Protein AF-W2X2G9-F1 (afdb_monomer)

Solvent-accessible surface area (backbone atoms only — not comparable to full-atom values): 4348 Å² total; per-residue (Å²): 110,68,69,60,54,51,56,73,76,39,64,59,63,62,54,16,57,75,72,73,40,57,51,68,57,42,50,52,51,52,50,55,52,46,65,67,45,45,61,58,51,43,44,61,65,45,53,54,39,46,72,74,50,38,67,70,57,30,53,74,69,70,70,49,84,78,79,82,72,84,76,133

Foldseek 3Di:
DVLVVVVVVDVLVVVCVVVVHPSVVSSVVVVVVCVVCVVVCCCVPPVVCCVVCVVVVCVVVVVDDDPPPPDD

Organism: NCBI:txid1317063

Radius of gyration: 19.35 Å; Cα contacts (8 Å, |Δi|>4): 24; chains: 1; bounding box: 53×16×42 Å

Sequence (72 aa):
MTLISLKHTCNWGTVARVFKIPHSSFQEITRKFMDVVSPFLYEKFVEDMDDRWVLDKLIRSGHAFTNSRKVG

Structure (mmCIF, N/CA/C/O backbone):
data_AF-W2X2G9-F1
#
_entry.id   AF-W2X2G9-F1
#
loop_
_atom_site.group_PDB
_atom_site.id
_atom_site.type_symbol
_atom_site.label_atom_id
_atom_site.label_alt_id
_atom_site.label_comp_id
_atom_site.label_asym_id
_atom_site.label_entity_id
_atom_site.label_seq_id
_atom_site.pdbx_PDB_ins_code
_atom_site.Cartn_x
_atom_site.Cartn_y
_atom_site.Cartn_z
_atom_site.occupancy
_atom_site.B_iso_or_equiv
_atom_site.auth_seq_id
_atom_site.auth_comp_id
_atom_site.auth_asym_id
_atom_site.auth_atom_id
_atom_site.pdbx_PDB_model_num
ATOM 1 N N . MET A 1 1 ? 6.253 -6.403 1.213 1.00 50.09 1 MET A N 1
ATOM 2 C CA . MET A 1 1 ? 7.431 -5.645 1.702 1.00 50.09 1 MET A CA 1
ATOM 3 C C . MET A 1 1 ? 7.026 -4.279 2.264 1.00 50.09 1 MET A C 1
ATOM 5 O O . MET A 1 1 ? 7.284 -4.027 3.432 1.00 50.09 1 MET A O 1
ATOM 9 N N . THR A 1 2 ? 6.290 -3.451 1.517 1.00 53.16 2 THR A N 1
ATOM 10 C CA . THR A 1 2 ? 5.916 -2.063 1.874 1.00 53.16 2 THR A CA 1
ATOM 11 C C . THR A 1 2 ? 5.203 -1.909 3.226 1.00 53.16 2 THR A C 1
ATOM 13 O O . THR A 1 2 ? 5.586 -1.064 4.028 1.00 53.16 2 THR A O 1
ATOM 16 N N . LEU A 1 3 ? 4.226 -2.772 3.538 1.00 54.41 3 LEU A N 1
ATOM 17 C CA . LEU A 1 3 ? 3.508 -2.747 4.825 1.00 54.41 3 LEU A CA 1
ATOM 18 C C . LEU A 1 3 ? 4.408 -3.048 6.033 1.00 54.41 3 LEU A C 1
ATOM 20 O O . LEU A 1 3 ? 4.213 -2.468 7.096 1.00 54.41 3 LEU A O 1
ATOM 24 N N . ILE A 1 4 ? 5.394 -3.938 5.881 1.00 56.69 4 ILE A N 1
ATOM 25 C CA . ILE A 1 4 ? 6.328 -4.291 6.960 1.00 56.69 4 ILE A CA 1
ATOM 26 C C . ILE A 1 4 ? 7.269 -3.112 7.224 1.00 56.69 4 ILE A C 1
ATOM 28 O O . ILE A 1 4 ? 7.477 -2.746 8.378 1.00 56.69 4 ILE A O 1
ATOM 32 N N . SER A 1 5 ? 7.763 -2.461 6.169 1.00 49.06 5 SER A N 1
ATOM 33 C CA . SER A 1 5 ? 8.587 -1.254 6.281 1.00 49.06 5 SER A CA 1
ATOM 34 C C . SER A 1 5 ? 7.823 -0.097 6.938 1.00 49.06 5 SER A C 1
ATOM 36 O O . SER A 1 5 ? 8.331 0.480 7.893 1.00 49.06 5 SER A O 1
ATOM 38 N N . LEU A 1 6 ? 6.576 0.172 6.520 1.00 57.44 6 LEU A N 1
ATOM 39 C CA . LEU A 1 6 ? 5.678 1.163 7.148 1.00 57.44 6 LEU A CA 1
ATOM 40 C C . LEU A 1 6 ? 5.330 0.819 8.604 1.00 57.44 6 LEU A C 1
ATOM 42 O O . LEU A 1 6 ? 5.143 1.707 9.434 1.00 57.44 6 LEU A O 1
ATOM 46 N N . LYS A 1 7 ? 5.232 -0.471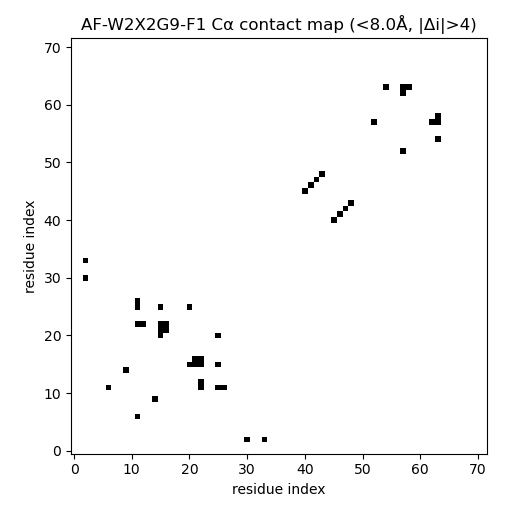 8.938 1.00 57.22 7 LYS A N 1
ATOM 47 C CA . LYS A 1 7 ? 5.056 -0.949 10.316 1.00 57.22 7 LYS A CA 1
ATOM 48 C C . LYS A 1 7 ? 6.284 -0.708 11.189 1.00 57.22 7 LYS A C 1
ATOM 50 O O . LYS A 1 7 ? 6.121 -0.466 12.380 1.00 57.22 7 LYS A O 1
ATOM 55 N N . HIS A 1 8 ? 7.484 -0.768 10.622 1.00 57.00 8 HIS A N 1
ATOM 56 C CA . HIS A 1 8 ? 8.721 -0.520 11.360 1.00 57.00 8 HIS A CA 1
ATOM 57 C C . HIS A 1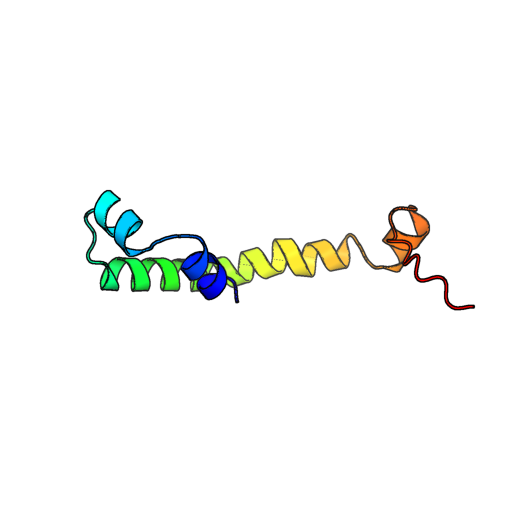 8 ? 9.053 0.971 11.515 1.00 57.00 8 HIS A C 1
ATOM 59 O O . HIS A 1 8 ? 9.645 1.337 12.527 1.00 57.00 8 HIS A O 1
ATOM 65 N N . THR A 1 9 ? 8.669 1.835 10.569 1.00 58.28 9 THR A N 1
ATOM 66 C CA . THR A 1 9 ? 8.938 3.286 10.638 1.00 58.28 9 THR A CA 1
ATOM 67 C C . THR A 1 9 ? 7.837 4.101 11.315 1.00 58.28 9 THR A C 1
ATOM 69 O O . THR A 1 9 ? 8.127 5.158 11.872 1.00 58.28 9 THR A O 1
ATOM 72 N N . CYS A 1 10 ? 6.588 3.630 11.328 1.00 62.41 10 CYS A N 1
ATOM 73 C CA . CYS A 1 10 ? 5.493 4.281 12.046 1.00 62.41 10 CYS A CA 1
ATOM 74 C C . CYS A 1 10 ? 5.048 3.435 13.241 1.0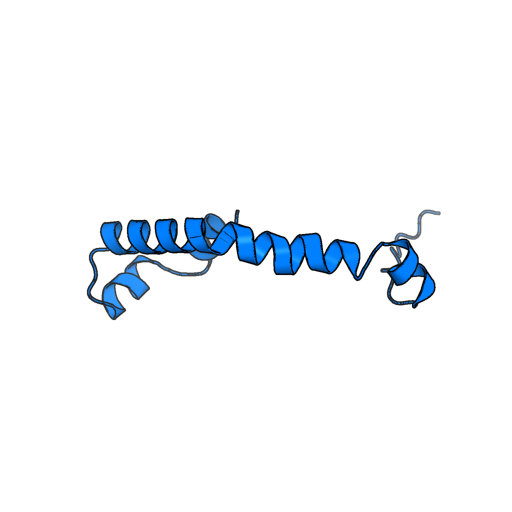0 62.41 10 CYS A C 1
ATOM 76 O O . CYS A 1 10 ? 4.868 2.230 13.123 1.00 62.41 10 CYS A O 1
ATOM 78 N N . ASN A 1 11 ? 4.796 4.054 14.398 1.00 76.12 11 ASN A N 1
ATOM 79 C CA . ASN A 1 11 ? 4.086 3.380 15.485 1.00 76.12 11 ASN A CA 1
ATOM 80 C C . ASN A 1 11 ? 2.576 3.445 15.207 1.00 76.12 11 ASN A C 1
ATOM 82 O O . ASN A 1 11 ? 1.930 4.467 15.451 1.00 76.12 11 ASN A O 1
ATOM 86 N N . TRP A 1 12 ? 2.011 2.348 14.700 1.00 75.56 12 TRP A N 1
ATOM 87 C CA . TRP A 1 12 ? 0.600 2.264 14.300 1.00 75.56 12 TRP A CA 1
ATOM 88 C C . TRP A 1 12 ? -0.357 2.498 15.473 1.00 75.56 12 TRP A C 1
ATOM 90 O O . TRP A 1 12 ? -1.456 3.002 15.263 1.00 75.56 12 TRP A O 1
ATOM 100 N N . GLY A 1 13 ? 0.068 2.219 16.710 1.00 75.31 13 GLY A N 1
ATOM 101 C CA . GLY A 1 13 ? -0.698 2.533 17.918 1.00 75.31 13 GLY A CA 1
ATOM 102 C C . GLY A 1 13 ? -0.860 4.036 18.142 1.00 75.31 13 GLY A C 1
ATOM 103 O O . GLY A 1 13 ? -1.950 4.496 18.483 1.00 75.31 13 GLY A O 1
ATOM 104 N N . THR A 1 14 ? 0.196 4.815 17.899 1.00 78.69 14 THR A N 1
ATOM 105 C CA . THR A 1 14 ? 0.157 6.281 18.004 1.00 78.69 14 THR A CA 1
ATOM 106 C C . THR A 1 14 ? -0.745 6.880 16.932 1.00 78.69 14 THR A C 1
ATOM 108 O O . THR A 1 14 ? -1.583 7.724 17.236 1.00 78.69 14 THR A O 1
ATOM 111 N N . VAL A 1 15 ? -0.621 6.408 15.691 1.00 76.56 15 VAL A N 1
ATOM 112 C CA . VAL A 1 15 ? -1.427 6.907 14.570 1.00 76.56 15 VAL A CA 1
ATOM 113 C C . VAL A 1 15 ? -2.904 6.551 14.766 1.00 76.56 15 VAL A C 1
ATOM 115 O O . VAL A 1 15 ? -3.757 7.432 14.699 1.00 76.56 15 VAL A O 1
ATOM 118 N N . ALA A 1 16 ? -3.212 5.303 15.130 1.00 83.12 16 ALA A N 1
ATOM 119 C CA . ALA A 1 16 ? -4.577 4.875 15.438 1.00 83.12 16 ALA A CA 1
ATOM 120 C C . ALA A 1 16 ? -5.224 5.738 16.539 1.00 83.12 16 ALA A C 1
ATOM 122 O O . ALA A 1 16 ? -6.390 6.116 16.428 1.00 83.12 16 ALA A O 1
ATOM 123 N N . ARG A 1 17 ? -4.446 6.132 17.560 1.00 80.38 17 ARG A N 1
ATOM 124 C CA . ARG A 1 17 ? -4.901 7.033 18.629 1.00 80.38 17 ARG A CA 1
ATOM 125 C C . ARG A 1 17 ? -5.236 8.436 18.118 1.00 80.38 17 ARG A C 1
ATOM 127 O O . ARG A 1 17 ? -6.247 8.986 18.545 1.00 80.38 17 ARG A O 1
ATOM 134 N N . VAL A 1 18 ? -4.439 8.998 17.204 1.00 85.44 18 VAL A N 1
ATOM 135 C CA . VAL A 1 18 ? -4.718 10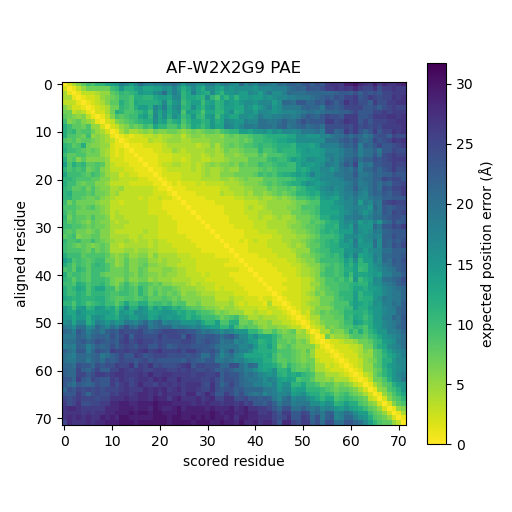.307 16.576 1.00 85.44 18 VAL A CA 1
ATOM 136 C C . VAL A 1 18 ? -6.045 10.272 15.820 1.00 85.44 18 VAL A C 1
ATOM 138 O O . VAL A 1 18 ? -6.874 11.164 15.985 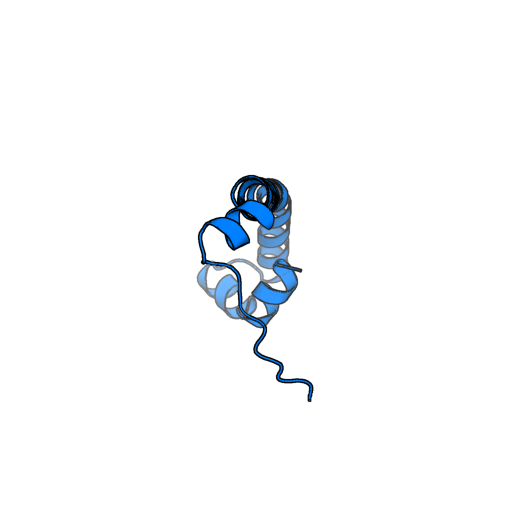1.00 85.44 18 VAL A O 1
ATOM 141 N N . PHE A 1 19 ? -6.283 9.206 15.056 1.00 81.19 19 PHE A N 1
ATOM 142 C CA . PHE A 1 19 ? -7.524 9.031 14.300 1.00 81.19 19 PHE A CA 1
ATOM 143 C C . PHE A 1 19 ? -8.706 8.544 15.151 1.00 81.19 19 PHE A C 1
ATOM 145 O O . PHE A 1 19 ? -9.821 8.470 14.645 1.00 81.19 19 PHE A O 1
ATOM 152 N N . LYS A 1 20 ? -8.488 8.237 16.439 1.00 89.50 20 LYS A N 1
ATOM 153 C CA . LYS A 1 20 ? -9.487 7.657 17.355 1.00 89.50 20 LYS A CA 1
ATOM 154 C C . LYS A 1 20 ? -10.100 6.350 16.828 1.00 89.50 20 LYS A C 1
ATOM 156 O O . LYS A 1 20 ? -11.260 6.050 17.095 1.00 89.50 20 LYS A O 1
ATOM 161 N N . ILE A 1 21 ? -9.314 5.565 16.092 1.00 87.06 21 ILE A N 1
ATOM 162 C CA . ILE A 1 21 ? -9.715 4.265 15.540 1.00 87.06 21 ILE A CA 1
ATOM 163 C C . ILE A 1 21 ? -9.068 3.161 16.389 1.00 87.06 21 ILE A C 1
ATOM 165 O O . ILE A 1 21 ? -7.905 3.299 16.780 1.00 87.06 21 ILE A O 1
ATOM 169 N N . PRO A 1 22 ? -9.765 2.044 16.673 1.00 89.19 22 PRO A N 1
ATOM 170 C CA . PRO A 1 22 ? -9.139 0.886 17.299 1.00 89.19 22 PRO A CA 1
ATOM 171 C C . PRO A 1 22 ? -7.919 0.415 16.503 1.00 89.19 22 PRO A C 1
ATOM 173 O O . PRO A 1 22 ? -7.949 0.343 15.276 1.00 89.19 22 PRO A O 1
ATOM 176 N N . HIS A 1 23 ? -6.841 0.055 17.197 1.00 82.06 23 HIS A N 1
ATOM 177 C CA . HIS A 1 23 ? -5.576 -0.307 16.554 1.00 82.06 23 HIS A CA 1
ATOM 178 C C . HIS A 1 23 ? -5.716 -1.454 15.535 1.00 82.06 23 HIS A C 1
ATOM 180 O O . HIS A 1 23 ? -5.153 -1.374 14.445 1.00 82.06 23 HIS A O 1
ATOM 186 N N . SER A 1 24 ? -6.503 -2.487 15.853 1.00 85.81 24 SER A N 1
ATOM 187 C CA . SER A 1 24 ? -6.779 -3.612 14.947 1.00 85.81 24 SER A CA 1
ATOM 188 C C . SER A 1 24 ? -7.529 -3.172 13.686 1.00 85.81 24 SER A C 1
ATOM 190 O O . SER A 1 24 ? -7.148 -3.548 12.581 1.00 85.81 24 SER A O 1
ATOM 192 N N . SER A 1 25 ? -8.544 -2.318 13.831 1.00 86.44 25 SER A N 1
ATOM 193 C CA . SER A 1 25 ? -9.299 -1.766 12.703 1.00 86.44 25 SER A CA 1
ATOM 194 C C . SER A 1 25 ? -8.432 -0.857 11.832 1.00 86.44 25 SER A C 1
ATOM 196 O O . SER A 1 25 ? -8.474 -0.954 10.610 1.00 86.44 25 SER A O 1
ATOM 198 N N . PHE A 1 26 ? -7.593 -0.012 12.441 1.00 85.25 26 PHE A N 1
ATOM 199 C CA . PHE A 1 26 ? -6.645 0.833 11.711 1.00 85.25 26 PHE A CA 1
ATOM 200 C C . PHE A 1 26 ? -5.652 -0.012 10.901 1.00 85.25 26 PHE A C 1
ATOM 202 O O . PHE A 1 26 ? -5.359 0.296 9.741 1.00 85.25 26 PHE A O 1
ATOM 209 N N . GLN A 1 27 ? -5.177 -1.114 11.491 1.00 84.12 27 GLN A N 1
ATOM 210 C CA . GLN A 1 27 ? -4.328 -2.074 10.797 1.00 84.12 27 GLN A CA 1
ATOM 211 C C . GLN A 1 27 ? -5.015 -2.685 9.574 1.00 84.12 27 GLN A C 1
ATOM 213 O O . GLN A 1 27 ? -4.432 -2.722 8.490 1.00 84.12 27 GLN A O 1
ATOM 218 N N . GLU A 1 28 ? -6.259 -3.127 9.733 1.00 87.88 28 GLU A N 1
ATOM 219 C CA . GLU A 1 28 ? -7.028 -3.747 8.660 1.00 87.88 28 GLU A CA 1
ATOM 220 C C . GLU A 1 28 ? -7.347 -2.768 7.521 1.00 87.88 28 GLU A C 1
ATOM 222 O O . GLU A 1 28 ? -7.160 -3.109 6.354 1.00 87.88 28 GLU A O 1
ATOM 227 N N . ILE A 1 29 ? -7.772 -1.542 7.844 1.00 89.31 29 ILE A N 1
ATOM 228 C CA . ILE A 1 29 ? -8.088 -0.499 6.856 1.00 89.31 29 ILE A CA 1
ATOM 229 C C . ILE A 1 29 ? -6.850 -0.153 6.034 1.00 89.31 29 ILE A C 1
ATOM 231 O O . ILE A 1 29 ? -6.907 -0.134 4.806 1.00 89.31 29 ILE A O 1
ATOM 235 N N . THR A 1 30 ? -5.717 0.076 6.696 1.00 85.56 30 THR A N 1
ATOM 236 C CA . THR A 1 30 ? -4.479 0.436 5.997 1.00 85.56 30 THR A CA 1
ATOM 237 C C . THR A 1 30 ? -3.976 -0.722 5.144 1.00 85.56 30 THR A C 1
ATOM 239 O O . THR A 1 30 ? -3.500 -0.498 4.036 1.00 85.56 30 THR A O 1
ATOM 242 N N . ARG A 1 31 ? -4.114 -1.971 5.611 1.00 86.44 31 ARG A N 1
ATOM 243 C CA . ARG A 1 31 ? -3.799 -3.145 4.792 1.00 86.44 31 ARG A CA 1
ATOM 244 C C . ARG A 1 31 ? -4.667 -3.188 3.533 1.00 86.44 31 ARG A C 1
ATOM 246 O O . ARG A 1 31 ? -4.109 -3.253 2.448 1.00 86.44 31 ARG A O 1
ATOM 253 N N . LYS A 1 32 ? -5.994 -3.074 3.663 1.00 90.12 32 LYS A N 1
ATOM 254 C CA . LYS A 1 32 ? -6.920 -3.064 2.514 1.00 90.12 32 LYS A CA 1
ATOM 255 C C . LYS A 1 32 ? -6.620 -1.922 1.543 1.00 90.12 32 LYS A C 1
ATOM 257 O O . LYS A 1 32 ? -6.632 -2.126 0.337 1.00 90.12 32 LYS A O 1
ATOM 262 N N . PHE A 1 33 ? -6.320 -0.733 2.061 1.00 88.06 33 PHE A N 1
ATOM 263 C CA . PHE A 1 33 ? -5.910 0.403 1.239 1.00 88.06 33 PHE A CA 1
ATOM 264 C C . PHE A 1 33 ? -4.628 0.097 0.455 1.00 88.06 33 PHE A C 1
ATOM 266 O O . PHE A 1 33 ? -4.573 0.317 -0.752 1.00 88.06 33 PHE A O 1
ATOM 273 N N . MET A 1 34 ? -3.615 -0.458 1.123 1.00 86.44 34 MET A N 1
ATOM 274 C CA . MET A 1 34 ? -2.370 -0.852 0.469 1.00 86.44 34 MET A CA 1
ATOM 275 C C . MET A 1 34 ? -2.590 -1.961 -0.561 1.00 86.44 34 MET A C 1
ATOM 277 O O . MET A 1 34 ? -1.972 -1.898 -1.614 1.00 86.44 34 MET A O 1
ATOM 281 N N . ASP A 1 35 ? -3.482 -2.922 -0.312 1.00 88.62 35 ASP A N 1
ATOM 282 C CA . ASP A 1 35 ? -3.821 -3.974 -1.281 1.00 88.62 35 ASP A CA 1
ATOM 283 C C . ASP A 1 35 ? -4.419 -3.376 -2.572 1.00 88.62 35 ASP A C 1
ATOM 285 O O . ASP A 1 35 ? -4.081 -3.816 -3.668 1.00 88.62 35 ASP A O 1
ATOM 289 N N . VAL A 1 36 ? -5.243 -2.325 -2.461 1.00 91.94 36 VAL A N 1
ATOM 290 C CA . VAL A 1 36 ? -5.830 -1.615 -3.616 1.00 91.94 36 VAL A CA 1
ATOM 291 C C . VAL A 1 36 ? -4.798 -0.761 -4.355 1.00 91.94 36 VAL A C 1
ATOM 293 O O . VAL A 1 36 ? -4.815 -0.686 -5.580 1.00 91.94 36 VAL A O 1
ATOM 296 N N . VAL A 1 37 ? -3.905 -0.097 -3.623 1.00 89.25 37 VAL A N 1
ATOM 297 C CA . VAL A 1 37 ? -2.959 0.873 -4.196 1.00 89.25 37 VAL A CA 1
ATOM 298 C C . VAL A 1 37 ? -1.661 0.207 -4.674 1.00 89.25 37 VAL A C 1
ATOM 300 O O . VAL A 1 37 ? -0.970 0.754 -5.533 1.00 89.25 37 VAL A O 1
ATOM 303 N N . SER A 1 38 ? -1.330 -0.986 -4.170 1.00 87.62 38 SER A N 1
ATOM 304 C CA . SER A 1 38 ? -0.089 -1.696 -4.504 1.00 87.62 38 SER A CA 1
ATOM 305 C C . SER A 1 38 ? 0.097 -1.949 -6.005 1.00 87.62 38 SER A C 1
ATOM 307 O O . SER A 1 38 ? 1.214 -1.710 -6.460 1.00 87.62 38 SER A O 1
ATOM 309 N N . PRO A 1 39 ? -0.911 -2.393 -6.786 1.00 89.19 39 PRO A N 1
ATOM 310 C CA . PRO A 1 39 ? -0.741 -2.601 -8.225 1.00 89.19 39 PRO A CA 1
ATOM 311 C C . PRO A 1 39 ? -0.368 -1.307 -8.952 1.00 89.19 39 PRO A C 1
ATOM 313 O O . PRO A 1 39 ? 0.618 -1.278 -9.676 1.00 89.19 39 PRO A O 1
ATOM 316 N N . PHE A 1 40 ? -1.073 -0.210 -8.661 1.00 88.56 40 PHE A N 1
ATOM 317 C CA . PHE A 1 40 ? -0.789 1.098 -9.255 1.00 88.56 40 PHE A CA 1
ATOM 318 C C . PHE A 1 40 ? 0.611 1.615 -8.901 1.00 88.56 40 PHE A C 1
ATOM 320 O O . PHE A 1 40 ? 1.310 2.170 -9.746 1.00 88.56 40 PHE A O 1
ATOM 327 N N . LEU A 1 41 ? 1.037 1.458 -7.641 1.00 85.31 41 LEU A N 1
ATOM 328 C CA . LEU A 1 41 ? 2.387 1.853 -7.235 1.00 85.31 41 LEU A CA 1
ATOM 329 C C . LEU A 1 41 ? 3.452 0.999 -7.921 1.00 85.31 41 LEU A C 1
ATOM 331 O O . LEU A 1 41 ? 4.501 1.527 -8.278 1.00 85.31 41 LEU A O 1
ATOM 335 N N . TYR A 1 42 ? 3.201 -0.299 -8.079 1.00 84.25 42 TYR A N 1
ATOM 336 C CA . TYR A 1 42 ? 4.130 -1.195 -8.750 1.00 84.25 42 TYR A CA 1
ATOM 337 C C . TYR A 1 42 ? 4.274 -0.828 -10.225 1.00 84.25 42 TYR A C 1
ATOM 339 O O . TYR A 1 42 ? 5.388 -0.579 -10.667 1.00 84.25 42 TYR A O 1
ATOM 347 N N . GLU A 1 43 ? 3.160 -0.682 -10.936 1.00 85.56 43 GLU A N 1
ATOM 348 C CA . GLU A 1 43 ? 3.150 -0.237 -12.328 1.00 85.56 43 GLU A CA 1
ATOM 349 C C . GLU A 1 43 ? 3.922 1.080 -12.463 1.00 85.56 43 GLU A C 1
ATOM 351 O O . GLU A 1 43 ? 4.957 1.128 -13.114 1.00 85.56 43 GLU A O 1
ATOM 356 N N . LYS A 1 44 ? 3.528 2.125 -11.726 1.00 83.19 44 LYS A N 1
ATOM 357 C CA . LYS A 1 44 ? 4.092 3.477 -11.868 1.00 83.19 44 LYS A CA 1
ATOM 358 C C . LYS A 1 44 ? 5.572 3.611 -11.495 1.00 83.19 44 LYS A C 1
ATOM 360 O O . LYS A 1 44 ? 6.283 4.428 -12.085 1.00 83.19 44 LYS A O 1
ATOM 365 N N . PHE A 1 45 ? 6.015 2.918 -10.449 1.00 78.38 45 PHE A N 1
ATOM 366 C CA . PHE A 1 45 ? 7.364 3.102 -9.901 1.00 78.38 45 PHE A CA 1
ATOM 3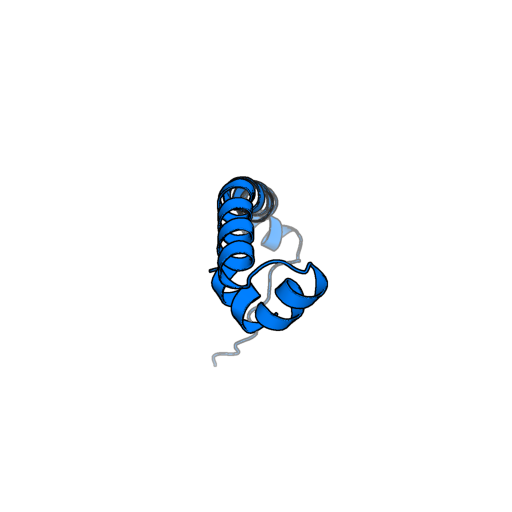67 C C . PHE A 1 45 ? 8.333 1.982 -10.263 1.00 78.38 45 PHE A C 1
ATOM 369 O O . PHE A 1 45 ? 9.538 2.193 -10.141 1.00 78.38 45 PHE A O 1
ATOM 376 N N . VAL A 1 46 ? 7.839 0.818 -10.679 1.00 78.12 46 VAL A N 1
ATOM 377 C CA . VAL A 1 46 ? 8.677 -0.309 -11.092 1.00 78.12 46 VAL A CA 1
ATOM 378 C C . VAL A 1 46 ? 8.600 -0.463 -12.598 1.00 78.12 46 VAL A C 1
ATOM 380 O O . VAL A 1 46 ? 9.593 -0.179 -13.253 1.00 78.12 46 VAL A O 1
ATOM 383 N N . GLU A 1 47 ? 7.443 -0.818 -13.152 1.00 81.88 47 GLU A N 1
ATOM 384 C CA . GLU A 1 47 ? 7.310 -1.128 -14.587 1.00 81.88 47 GLU A CA 1
ATOM 385 C C . GLU A 1 47 ? 7.585 0.109 -15.455 1.00 81.88 47 GLU A C 1
ATOM 387 O O . GLU A 1 47 ? 8.468 0.113 -16.307 1.00 81.88 47 GLU A O 1
ATOM 392 N N . ASP A 1 48 ? 6.938 1.226 -15.135 1.00 79.44 48 ASP A N 1
ATOM 393 C CA . ASP A 1 48 ? 7.077 2.507 -15.830 1.00 79.44 48 ASP A CA 1
ATOM 394 C C . ASP A 1 48 ? 8.498 3.090 -15.727 1.00 79.44 48 ASP A C 1
ATOM 396 O O . ASP A 1 48 ? 8.925 3.903 -16.552 1.00 79.44 48 ASP A O 1
ATOM 400 N N . MET A 1 49 ? 9.217 2.781 -14.643 1.00 70.81 49 MET A N 1
ATOM 401 C CA . MET A 1 49 ? 10.609 3.203 -14.490 1.00 70.81 49 MET A CA 1
ATOM 402 C C . MET A 1 49 ? 11.549 2.259 -15.226 1.00 70.81 49 MET A C 1
ATOM 404 O O . MET A 1 49 ? 12.469 2.764 -15.857 1.00 70.81 49 MET A O 1
ATOM 408 N N . ASP A 1 50 ? 11.300 0.951 -15.206 1.00 71.56 50 ASP A N 1
ATOM 409 C CA . ASP A 1 50 ? 12.067 -0.044 -15.960 1.00 71.56 50 ASP A CA 1
ATOM 410 C C . ASP A 1 50 ? 12.001 0.243 -17.470 1.00 71.56 50 ASP A C 1
ATOM 412 O O . ASP A 1 50 ? 13.034 0.333 -18.133 1.00 71.56 50 ASP A O 1
ATOM 416 N N . ASP A 1 51 ? 10.816 0.577 -17.987 1.00 70.44 51 ASP A N 1
ATOM 417 C CA . ASP A 1 51 ? 10.620 0.963 -19.390 1.00 70.44 51 ASP A CA 1
ATOM 418 C C . ASP A 1 51 ? 11.308 2.290 -19.753 1.00 70.44 51 ASP A C 1
ATOM 420 O O . ASP A 1 51 ? 11.877 2.461 -20.840 1.00 70.44 51 ASP A O 1
ATOM 424 N N . ARG A 1 52 ? 11.282 3.274 -18.845 1.00 66.38 52 ARG A N 1
ATOM 425 C CA . ARG A 1 52 ? 11.919 4.584 -19.080 1.00 66.38 52 ARG A CA 1
ATOM 426 C C . ARG A 1 52 ? 13.436 4.529 -18.964 1.00 66.38 52 ARG A C 1
ATOM 428 O O . ARG A 1 52 ? 14.133 5.255 -19.681 1.00 66.38 52 ARG A O 1
ATOM 435 N N . TRP A 1 53 ? 13.929 3.673 -18.083 1.00 63.03 53 TRP A N 1
ATOM 436 C CA . TRP A 1 53 ? 15.312 3.592 -17.644 1.00 63.03 53 TRP A CA 1
ATOM 437 C C . TRP A 1 53 ? 15.887 2.194 -17.871 1.00 63.03 53 TRP A C 1
ATOM 439 O O . TRP A 1 53 ? 16.650 1.685 -17.051 1.00 63.03 53 TRP A O 1
ATOM 449 N N . VAL A 1 54 ? 15.592 1.608 -19.036 1.00 67.06 54 VAL A N 1
ATOM 450 C CA . VAL A 1 54 ? 16.290 0.416 -19.524 1.00 67.06 54 VAL A CA 1
ATOM 451 C C . VAL A 1 54 ? 17.794 0.653 -19.384 1.00 67.06 54 VAL A C 1
ATOM 453 O O . VAL A 1 54 ? 18.303 1.699 -19.797 1.00 67.06 54 VAL A O 1
ATOM 456 N N . LEU A 1 55 ? 18.507 -0.305 -18.790 1.00 66.62 55 LEU A N 1
ATOM 457 C CA . LEU A 1 55 ? 19.923 -0.186 -18.421 1.00 66.62 55 LEU A CA 1
ATOM 458 C C . LEU A 1 55 ? 20.800 0.382 -19.557 1.00 66.62 55 LEU A C 1
ATOM 460 O O . LEU A 1 55 ? 21.681 1.201 -19.307 1.00 66.62 55 LEU A O 1
ATOM 464 N N . ASP A 1 56 ? 20.502 0.028 -20.811 1.00 64.31 56 ASP A N 1
ATOM 465 C CA . ASP A 1 56 ? 21.171 0.555 -22.010 1.00 64.31 56 ASP A CA 1
ATOM 466 C C . ASP A 1 56 ? 21.032 2.087 -22.161 1.00 64.31 56 ASP A C 1
ATOM 468 O O . ASP A 1 56 ? 22.006 2.784 -22.448 1.00 64.31 56 ASP A O 1
ATOM 472 N N . LYS A 1 57 ? 19.851 2.653 -21.878 1.00 65.69 57 LYS A N 1
ATOM 473 C CA . LYS A 1 57 ? 19.606 4.108 -21.862 1.00 65.69 57 LYS A CA 1
ATOM 474 C C . LYS A 1 57 ? 20.324 4.803 -20.702 1.00 65.69 57 LYS A C 1
ATOM 476 O O . LYS A 1 57 ? 20.822 5.916 -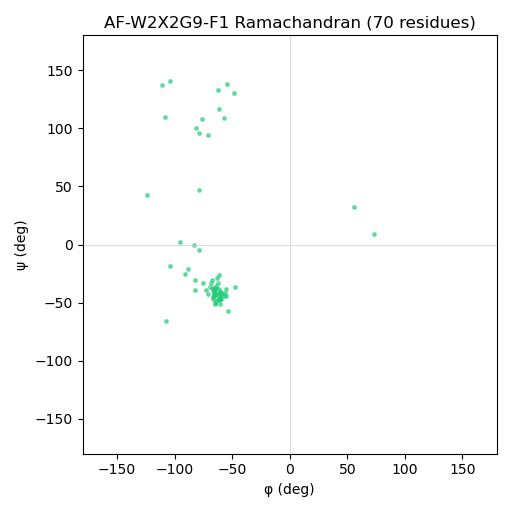20.875 1.00 65.69 57 LYS A O 1
ATOM 481 N N . LEU A 1 58 ? 20.416 4.163 -19.536 1.00 67.38 58 LEU A N 1
ATOM 482 C CA . LEU A 1 58 ? 21.175 4.682 -18.388 1.00 67.38 58 LEU A CA 1
ATOM 483 C C . LEU A 1 58 ? 22.678 4.742 -18.672 1.00 67.38 58 LEU A C 1
ATOM 485 O O . LEU A 1 58 ? 23.326 5.742 -18.362 1.00 67.38 58 LEU A O 1
ATOM 489 N N . ILE A 1 59 ? 23.214 3.694 -19.302 1.00 66.56 59 ILE A N 1
ATOM 490 C CA . ILE A 1 59 ? 24.620 3.618 -19.715 1.00 66.56 59 ILE A CA 1
ATOM 491 C C . ILE A 1 59 ? 24.917 4.699 -20.756 1.00 66.56 59 ILE A C 1
ATOM 493 O O . ILE A 1 59 ? 25.862 5.468 -20.588 1.00 66.56 59 ILE A O 1
ATOM 497 N N . ARG A 1 60 ? 24.077 4.826 -21.791 1.00 65.50 60 ARG A N 1
ATOM 498 C CA . ARG A 1 60 ? 24.265 5.824 -22.859 1.00 65.50 60 ARG A CA 1
ATOM 499 C C . ARG A 1 60 ? 24.093 7.270 -22.394 1.00 65.50 60 ARG A C 1
ATOM 501 O O . ARG A 1 60 ? 24.732 8.155 -22.949 1.00 65.50 60 ARG A O 1
ATOM 508 N N . SER A 1 61 ? 23.247 7.521 -21.396 1.00 71.38 61 SER A N 1
ATOM 509 C CA . SER A 1 61 ? 23.028 8.866 -20.843 1.00 71.38 61 SER A CA 1
ATOM 510 C C . SER A 1 61 ? 24.066 9.278 -19.793 1.00 71.38 61 SER A C 1
ATOM 512 O O . SER A 1 61 ? 23.973 10.385 -19.270 1.00 71.38 61 SER A O 1
ATOM 514 N N . GLY A 1 62 ? 25.041 8.421 -19.463 1.00 68.00 62 GLY A N 1
ATOM 515 C CA . GLY A 1 62 ? 26.102 8.729 -18.495 1.00 68.00 62 GLY A CA 1
ATOM 516 C C . GLY A 1 62 ? 25.651 8.748 -17.031 1.00 68.00 62 GLY A C 1
ATOM 517 O O . GLY A 1 62 ? 26.422 9.141 -16.162 1.00 68.00 62 GLY A O 1
ATOM 518 N N . HIS A 1 63 ? 24.420 8.311 -16.749 1.00 68.50 63 HIS A N 1
ATOM 519 C CA . HIS A 1 63 ? 23.858 8.232 -15.396 1.00 68.50 63 HIS A CA 1
ATOM 520 C C . HIS A 1 63 ? 24.014 6.834 -14.780 1.00 68.50 63 HIS A C 1
ATOM 522 O O . HIS A 1 63 ? 23.544 6.589 -13.670 1.00 68.50 63 HIS A O 1
ATOM 528 N N . ALA A 1 64 ? 24.647 5.896 -15.491 1.00 65.06 64 ALA A N 1
ATOM 529 C CA . ALA A 1 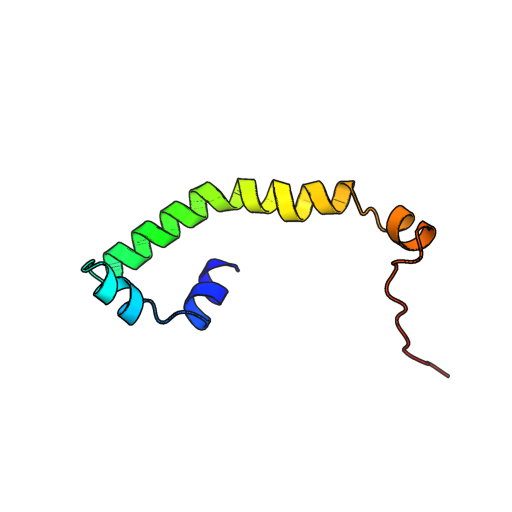64 ? 24.922 4.570 -14.962 1.00 65.06 64 ALA A CA 1
ATOM 530 C C . ALA A 1 64 ? 25.841 4.646 -13.736 1.00 65.06 64 ALA A C 1
ATOM 532 O O . ALA A 1 64 ? 26.883 5.304 -13.747 1.00 65.06 64 ALA A O 1
ATOM 533 N N . PHE A 1 65 ? 25.460 3.928 -12.681 1.00 62.72 65 PHE A N 1
ATOM 534 C CA . PHE A 1 65 ? 26.278 3.789 -11.486 1.00 62.72 65 PHE A CA 1
ATOM 535 C C . PHE A 1 65 ? 27.607 3.116 -11.842 1.00 62.72 65 PHE A C 1
ATOM 537 O O . PHE A 1 65 ? 27.646 1.956 -12.255 1.00 62.72 65 PHE A O 1
ATOM 544 N N . THR A 1 66 ? 28.717 3.827 -11.658 1.00 61.56 66 THR A N 1
ATOM 545 C CA . THR A 1 66 ? 30.049 3.233 -11.725 1.00 61.56 66 THR A CA 1
ATOM 546 C C . THR A 1 66 ? 30.295 2.454 -10.440 1.00 61.56 66 THR A C 1
ATOM 548 O O . THR A 1 66 ? 30.480 3.019 -9.363 1.00 61.56 66 THR A O 1
ATOM 551 N N . ASN A 1 67 ? 30.289 1.124 -10.533 1.00 56.75 67 ASN A N 1
ATOM 552 C CA . ASN A 1 67 ? 30.754 0.288 -9.434 1.00 56.75 67 ASN A CA 1
ATOM 553 C C . ASN A 1 67 ? 32.278 0.429 -9.329 1.00 56.75 67 ASN A C 1
ATOM 555 O O . ASN A 1 67 ? 33.030 -0.258 -10.014 1.00 56.75 67 ASN A O 1
ATOM 559 N N . SER A 1 68 ? 32.742 1.338 -8.476 1.00 57.28 68 SER A N 1
ATOM 560 C CA . SER A 1 68 ? 34.156 1.545 -8.169 1.00 57.28 68 SER A CA 1
ATOM 561 C C . SER A 1 68 ? 34.694 0.493 -7.190 1.00 57.28 68 SER A C 1
ATOM 563 O O . SER A 1 68 ? 35.417 0.808 -6.247 1.00 57.28 68 SER A O 1
ATOM 565 N N . ARG A 1 69 ? 34.409 -0.795 -7.418 1.00 46.56 69 ARG A N 1
ATOM 566 C CA . ARG A 1 69 ? 35.266 -1.855 -6.874 1.00 46.56 69 ARG A CA 1
ATOM 567 C C . ARG A 1 69 ? 36.498 -1.966 -7.761 1.00 46.56 69 ARG A C 1
ATOM 569 O O . ARG A 1 69 ? 36.484 -2.657 -8.773 1.00 46.56 69 ARG A O 1
ATOM 576 N N . LYS A 1 70 ? 37.579 -1.297 -7.349 1.00 50.31 70 LYS A N 1
ATOM 577 C CA . LYS A 1 70 ? 38.932 -1.685 -7.758 1.00 50.31 70 LYS A CA 1
ATOM 578 C C . LYS A 1 70 ? 39.143 -3.138 -7.334 1.00 50.31 70 LYS A C 1
ATOM 580 O O . LYS A 1 70 ? 39.235 -3.424 -6.142 1.00 50.31 70 LYS A O 1
ATOM 585 N N . VAL A 1 71 ? 39.174 -4.042 -8.303 1.00 53.16 71 VAL A N 1
ATOM 586 C CA . VAL A 1 71 ? 39.741 -5.378 -8.138 1.00 53.16 71 VAL A CA 1
ATOM 587 C C . VAL A 1 71 ? 41.039 -5.372 -8.933 1.00 53.16 71 VAL A C 1
A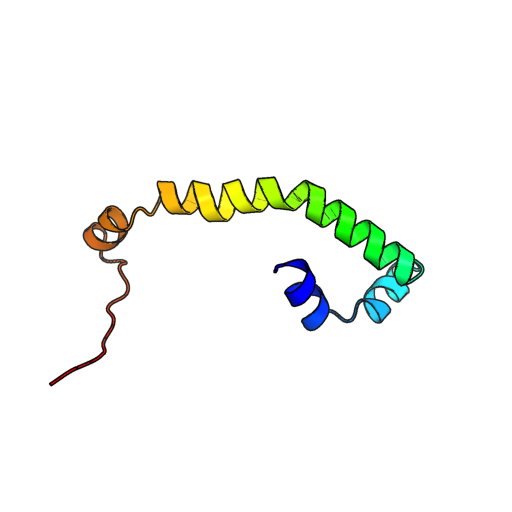TOM 589 O O . VAL A 1 71 ? 40.975 -5.317 -10.156 1.00 53.16 71 VAL A O 1
ATOM 592 N N . GLY A 1 72 ? 42.168 -5.408 -8.218 1.00 39.44 72 GLY A N 1
ATOM 593 C CA . GLY A 1 72 ? 43.518 -5.605 -8.764 1.00 39.44 72 GLY A CA 1
ATOM 594 C C . GLY A 1 72 ? 44.142 -4.367 -9.374 1.00 39.44 72 GLY A C 1
ATOM 595 O O . GLY A 1 72 ? 44.001 -4.201 -10.600 1.00 39.44 72 GLY A O 1
#

Secondary structure (DSSP, 8-state):
-HHHHHHHHS-HHHHHHHHT--HHHHHHHHHHHHHHHHHHHHIIIIIHHHHHT-HHHHHHTT-S--------

pLDDT: mean 73.18, std 13.42, range [39.44, 91.94]

Mean predicted aligned error: 12.5 Å